Protein AF-A0A7L5XXR2-F1 (afdb_monomer)

Nearest PDB structures (foldseek):
  8e0r-assembly2_B  TM=7.907E-01  e=3.669E-02  Mus musculus
  8e0p-assembly2_B  TM=8.428E-01  e=4.077E-02  Escherichia coli
  8e0p-assembly4_D  TM=8.309E-01  e=7.677E-02  Escherichia coli

Foldseek 3Di:
DDDDDDDDDDDDDPPPPPPPPPVPPPPPPQPQFFPDPVPADWDKDPFFDDDDQWTKIWIWHGGRWKIKIWIWIARDRRRPHTDDIWIKMFTKGWGDADPVDRPDIDMDTDIDTDD

Mean predicted aligned error: 15.01 Å

Secondary structure (DSSP, 8-state):
------PPPP---SSSSSSSSSGGG-------BPPPTTT-EEEE-SS-EEETTEEEEEEEEE-SSEEEEEEEEESSTTS-SEEEEEEEEEEEEEEEE-TT-TT-EEEEEEEEEE-

Radius of gyration: 29.81 Å; Cα contacts (8 Å, |Δi|>4): 187; chains: 1; bounding box: 66×44×91 Å

pLDDT: mean 73.69, std 23.17, range [28.23, 98.5]

Solvent-accessible surface area (backbone atoms only — not comparable to full-atom values): 7156 Å² total; per-residue (Å²): 138,85,86,83,88,83,80,88,77,83,76,97,76,86,81,77,79,75,76,70,69,69,73,74,78,69,84,77,69,80,65,65,45,56,55,60,76,88,68,44,47,76,50,64,55,92,58,46,40,82,60,84,90,32,14,34,38,44,42,37,39,29,52,60,50,37,39,35,37,42,40,37,38,12,72,37,68,84,58,80,45,72,72,51,74,49,44,38,32,35,45,45,36,38,57,61,70,33,96,90,37,92,90,38,61,42,73,49,77,49,81,42,83,49,133

Sequence (115 aa):
MSANLNRPGPGRAAVAAVISAACLLMASAACAEPAPASIAGRWRSVAPEAQGPIFATRDFRIDAKRWRVRYR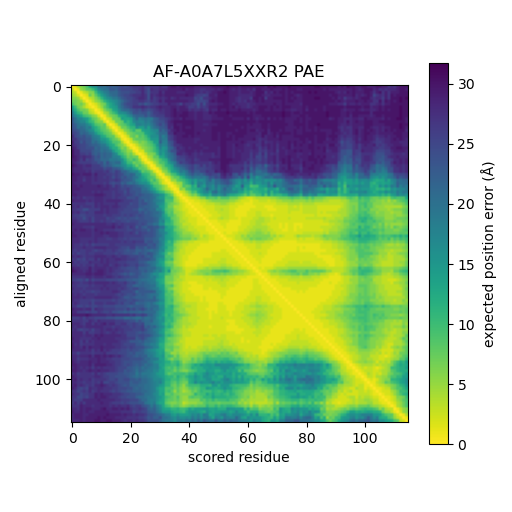AFADAQGATPLFQIDVAGVYRLGGVSPVGPDVREGSFRRWIVG

Structure (mmCIF, N/CA/C/O backbone):
data_AF-A0A7L5XXR2-F1
#
_entry.id   AF-A0A7L5XXR2-F1
#
loop_
_atom_site.group_PDB
_atom_site.id
_atom_site.type_symbol
_atom_site.label_atom_id
_atom_site.label_alt_id
_atom_site.label_comp_id
_atom_site.label_asym_id
_atom_site.label_entity_id
_atom_site.label_seq_id
_atom_site.pdbx_PDB_ins_code
_atom_site.Cartn_x
_atom_site.Cartn_y
_atom_site.Cartn_z
_atom_site.occupancy
_atom_site.B_iso_or_equiv
_atom_site.auth_seq_id
_atom_site.auth_comp_id
_atom_site.auth_asym_id
_atom_site.auth_atom_id
_atom_site.pdbx_PDB_model_num
ATOM 1 N N . MET A 1 1 ? 51.766 33.500 -75.564 1.00 37.25 1 MET A N 1
ATOM 2 C CA . MET A 1 1 ? 52.443 34.094 -74.391 1.00 37.25 1 MET A CA 1
ATOM 3 C C . MET A 1 1 ? 51.538 33.879 -73.183 1.00 37.25 1 MET A C 1
ATOM 5 O O . MET A 1 1 ? 50.332 33.970 -73.364 1.00 37.25 1 MET A O 1
ATOM 9 N N . SER A 1 2 ? 52.127 33.566 -72.024 1.00 31.14 2 SER A N 1
ATOM 10 C CA . SER A 1 2 ? 51.518 33.190 -70.729 1.00 31.14 2 SER A CA 1
ATOM 11 C C . SER A 1 2 ? 51.282 31.693 -70.478 1.00 31.14 2 SER A C 1
ATOM 13 O O . SER A 1 2 ? 50.257 31.117 -70.824 1.00 31.14 2 SER A O 1
ATOM 15 N N . ALA A 1 3 ? 52.256 31.097 -69.787 1.00 28.23 3 ALA A N 1
ATOM 16 C CA . ALA A 1 3 ? 52.026 30.072 -68.774 1.00 28.23 3 ALA A CA 1
ATOM 17 C C . ALA A 1 3 ? 51.585 30.771 -67.469 1.00 28.23 3 ALA A C 1
ATOM 19 O O . ALA A 1 3 ? 52.073 31.868 -67.205 1.00 28.23 3 ALA A O 1
ATOM 20 N N . ASN A 1 4 ? 50.729 30.171 -66.631 1.00 30.83 4 ASN A N 1
ATOM 21 C CA . ASN A 1 4 ? 51.190 29.367 -65.488 1.00 30.83 4 ASN A CA 1
ATOM 22 C C . ASN A 1 4 ? 50.064 28.904 -64.533 1.00 30.83 4 ASN A C 1
ATOM 24 O O . ASN A 1 4 ? 49.153 29.657 -64.213 1.00 30.83 4 ASN A O 1
ATOM 28 N N . LEU A 1 5 ? 50.252 27.668 -64.047 1.00 34.28 5 LEU A N 1
ATOM 29 C CA . LEU A 1 5 ? 49.922 27.086 -62.734 1.00 34.28 5 LEU A CA 1
ATOM 30 C C . LEU A 1 5 ? 48.562 27.379 -62.073 1.00 34.28 5 LEU A C 1
ATOM 32 O O . LEU A 1 5 ? 48.397 28.375 -61.378 1.00 34.28 5 LEU A O 1
ATOM 36 N N . ASN A 1 6 ? 47.702 26.355 -62.030 1.00 32.81 6 ASN A N 1
ATOM 37 C CA . ASN A 1 6 ? 47.077 26.005 -60.753 1.00 32.81 6 ASN A CA 1
ATOM 38 C C . ASN A 1 6 ? 46.894 24.482 -60.625 1.00 32.81 6 ASN A C 1
ATOM 40 O O . ASN A 1 6 ? 46.103 23.868 -61.339 1.00 32.81 6 ASN A O 1
ATOM 44 N N . ARG A 1 7 ? 47.688 23.862 -59.744 1.00 36.47 7 ARG A N 1
ATOM 45 C CA . ARG A 1 7 ? 47.534 22.456 -59.340 1.00 36.47 7 ARG A CA 1
ATOM 46 C C . ARG A 1 7 ? 46.325 22.341 -58.399 1.00 36.47 7 ARG A C 1
ATOM 48 O O . ARG A 1 7 ? 46.217 23.164 -57.493 1.00 36.47 7 ARG A O 1
ATOM 55 N N . PRO A 1 8 ? 45.477 21.308 -58.513 1.00 38.00 8 PRO A N 1
ATOM 56 C CA . PRO A 1 8 ? 44.473 21.025 -57.495 1.00 38.00 8 PRO A CA 1
ATOM 57 C C . PRO A 1 8 ? 45.131 20.457 -56.225 1.00 38.00 8 PRO A C 1
ATOM 59 O O . PRO A 1 8 ? 45.821 19.437 -56.266 1.00 38.00 8 PRO A O 1
ATOM 62 N N . GLY A 1 9 ? 44.919 21.147 -55.100 1.00 33.91 9 GLY A N 1
ATOM 63 C CA . GLY A 1 9 ? 45.211 20.667 -53.747 1.00 33.91 9 GLY A CA 1
ATOM 64 C C . GLY A 1 9 ? 44.147 19.681 -53.237 1.00 33.91 9 GLY A C 1
ATOM 65 O O . GLY A 1 9 ? 43.071 19.561 -53.825 1.00 33.91 9 GLY A O 1
ATOM 66 N N . PRO A 1 10 ? 44.449 18.928 -52.171 1.00 38.75 10 PRO A N 1
ATOM 67 C CA . PRO A 1 10 ? 43.825 17.644 -51.898 1.00 38.75 10 PRO A CA 1
ATOM 68 C C . PRO A 1 10 ? 42.469 17.767 -51.192 1.00 38.75 10 PRO A C 1
ATOM 70 O O . PRO A 1 10 ? 42.302 18.515 -50.238 1.00 38.75 10 PRO A O 1
ATOM 73 N N . GLY A 1 11 ? 41.548 16.887 -51.581 1.00 34.88 11 GLY A N 1
ATOM 74 C CA . GLY A 1 11 ? 41.037 15.924 -50.608 1.00 34.88 11 GLY A CA 1
ATOM 75 C C . GLY A 1 11 ? 39.929 16.386 -49.658 1.00 34.88 11 GLY A C 1
ATOM 76 O O . GLY A 1 11 ? 40.179 16.712 -48.508 1.00 34.88 11 GLY A O 1
ATOM 77 N N . ARG A 1 12 ? 38.678 16.190 -50.088 1.00 46.91 12 ARG A N 1
ATOM 78 C CA . ARG A 1 12 ? 37.711 15.298 -49.401 1.00 46.91 12 ARG A CA 1
ATOM 79 C C . ARG A 1 12 ? 37.349 15.572 -47.922 1.00 46.91 12 ARG A C 1
ATOM 81 O O . ARG A 1 12 ? 36.806 14.673 -47.291 1.00 46.91 12 ARG A O 1
ATOM 88 N N . ALA A 1 13 ? 37.557 16.768 -47.371 1.00 43.53 13 ALA A N 1
ATOM 89 C CA . ALA A 1 13 ? 37.289 17.022 -45.944 1.00 43.53 13 ALA A CA 1
ATOM 90 C C . ALA A 1 13 ? 35.969 17.758 -45.618 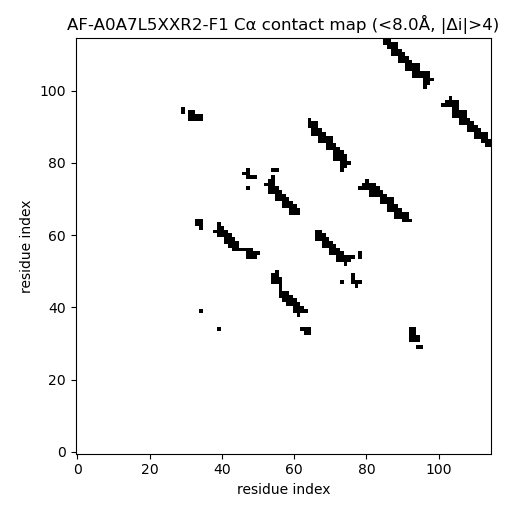1.00 43.53 13 ALA A C 1
ATOM 92 O O . ALA A 1 13 ? 35.628 17.881 -44.447 1.00 43.53 13 ALA A O 1
ATOM 93 N N . ALA A 1 14 ? 35.196 18.231 -46.604 1.00 44.00 14 ALA A N 1
ATOM 94 C CA . ALA A 1 14 ? 34.096 19.175 -46.339 1.00 44.00 14 ALA A CA 1
ATOM 95 C C . ALA A 1 14 ? 32.662 18.632 -46.529 1.00 44.00 14 ALA A C 1
ATOM 97 O O . ALA A 1 14 ? 31.720 19.416 -46.515 1.00 44.00 14 ALA A O 1
ATOM 98 N N . VAL A 1 15 ? 32.460 17.317 -46.702 1.00 44.50 15 VAL A N 1
ATOM 99 C CA . VAL A 1 15 ? 31.110 16.746 -46.964 1.00 44.50 15 VAL A CA 1
ATOM 100 C C . VAL A 1 15 ? 30.647 15.749 -45.884 1.00 44.50 15 VAL A C 1
ATOM 102 O O . VAL A 1 15 ? 29.548 15.216 -45.955 1.00 44.50 15 VAL A O 1
ATOM 105 N N . ALA A 1 16 ? 31.438 15.520 -44.830 1.00 43.91 16 ALA A N 1
ATOM 106 C CA . ALA A 1 16 ? 31.131 14.521 -43.794 1.00 43.91 16 ALA A CA 1
ATOM 107 C C . ALA A 1 16 ? 30.548 15.090 -42.481 1.00 43.91 16 ALA A C 1
ATOM 109 O O . ALA A 1 16 ? 30.308 14.330 -41.549 1.00 43.91 16 ALA A O 1
ATOM 110 N N . ALA A 1 17 ? 30.320 16.404 -42.371 1.00 43.72 17 ALA A N 1
ATOM 111 C CA . ALA A 1 17 ? 30.015 17.035 -41.079 1.00 43.72 17 ALA A CA 1
ATOM 112 C C . ALA A 1 17 ? 28.527 17.348 -40.819 1.00 43.72 17 ALA A C 1
ATOM 114 O O . ALA A 1 17 ? 28.189 17.769 -39.718 1.00 43.72 17 ALA A O 1
ATOM 115 N N . VAL A 1 18 ? 27.623 17.141 -41.786 1.00 42.28 18 VAL A N 1
ATOM 116 C CA . VAL A 1 18 ? 26.207 17.560 -41.644 1.00 42.28 18 VAL A CA 1
ATOM 117 C C . VAL A 1 18 ? 25.250 16.393 -41.344 1.00 42.28 18 VAL A C 1
ATOM 119 O O . VAL A 1 18 ? 24.153 16.612 -40.842 1.00 42.28 18 VAL A O 1
ATOM 122 N N . ILE A 1 19 ? 25.665 15.135 -41.534 1.00 42.12 19 ILE A N 1
ATOM 123 C CA . ILE A 1 19 ? 24.786 13.964 -41.310 1.00 42.12 19 ILE A CA 1
ATOM 124 C C . ILE A 1 19 ? 24.842 13.440 -39.855 1.00 42.12 19 ILE A C 1
ATOM 126 O O . ILE A 1 19 ? 23.982 12.669 -39.441 1.00 42.12 19 ILE A O 1
ATOM 130 N N . SER A 1 20 ? 25.775 13.911 -39.019 1.00 43.53 20 SER A N 1
ATOM 131 C CA . SER A 1 20 ? 25.907 13.435 -37.627 1.00 43.53 20 SER A CA 1
ATOM 132 C C . SER A 1 20 ? 24.986 14.123 -36.609 1.00 43.53 20 SER A C 1
ATOM 134 O O . SER A 1 20 ? 24.842 13.627 -35.495 1.00 43.53 20 SER A O 1
ATOM 136 N N . ALA A 1 21 ? 24.331 15.235 -36.953 1.00 42.47 21 ALA A N 1
ATOM 137 C CA . ALA A 1 21 ? 23.502 15.976 -35.994 1.00 42.47 21 ALA A CA 1
ATOM 138 C C . ALA A 1 21 ? 22.047 15.468 -35.891 1.00 42.47 21 ALA A C 1
ATOM 140 O O . ALA A 1 21 ? 21.352 15.799 -34.934 1.00 42.47 21 ALA A O 1
ATOM 141 N N . ALA A 1 22 ? 21.582 14.632 -36.827 1.00 41.62 22 ALA A N 1
ATOM 142 C CA . ALA A 1 22 ? 20.199 14.140 -36.832 1.00 41.62 22 ALA A CA 1
ATOM 143 C C . ALA A 1 22 ? 19.970 12.905 -35.933 1.00 41.62 22 ALA A C 1
ATOM 145 O O . ALA A 1 22 ? 18.847 12.667 -35.495 1.00 41.62 22 ALA A O 1
ATOM 146 N N . CYS A 1 23 ? 21.019 12.146 -35.588 1.00 37.78 23 CYS A N 1
ATOM 147 C CA . CYS A 1 23 ? 20.893 10.980 -34.700 1.00 37.78 23 CYS A CA 1
ATOM 148 C C . CYS A 1 23 ? 20.820 11.333 -33.204 1.00 37.78 23 CYS A C 1
ATOM 150 O O . CYS A 1 23 ? 20.488 10.473 -32.392 1.00 37.78 23 CYS A O 1
ATOM 152 N N . LEU A 1 24 ? 21.101 12.581 -32.819 1.00 42.34 24 LEU A N 1
ATOM 153 C CA . LEU A 1 24 ? 21.150 12.995 -31.410 1.00 42.34 24 LEU A CA 1
ATOM 154 C C . LEU A 1 24 ? 19.799 13.451 -30.837 1.00 42.34 24 LEU A C 1
ATOM 156 O O . LEU A 1 24 ? 19.698 13.661 -29.633 1.00 42.34 24 LEU A O 1
ATOM 160 N N . LEU A 1 25 ? 18.747 13.557 -31.656 1.00 43.62 25 LEU A N 1
ATOM 161 C CA . LEU A 1 25 ? 17.432 14.046 -31.212 1.00 43.62 25 LEU A CA 1
ATOM 162 C C . LEU A 1 25 ? 16.392 12.945 -30.932 1.00 43.62 25 LEU A C 1
ATOM 164 O O . LEU A 1 25 ? 15.275 13.263 -30.539 1.00 43.62 25 LEU A O 1
ATOM 168 N N . MET A 1 26 ? 16.738 11.659 -31.075 1.00 46.16 26 MET A N 1
ATOM 169 C CA . MET A 1 26 ? 15.779 10.545 -30.920 1.00 46.16 26 MET A CA 1
ATOM 170 C C . MET A 1 26 ? 16.022 9.642 -29.700 1.00 46.16 26 MET A C 1
ATOM 172 O O . MET A 1 26 ? 15.361 8.616 -29.549 1.00 46.16 26 MET A O 1
ATOM 176 N N . ALA A 1 27 ? 16.907 10.020 -28.777 1.00 46.16 27 ALA A N 1
ATOM 177 C CA . ALA A 1 27 ? 17.112 9.284 -27.528 1.00 46.16 27 ALA A CA 1
ATOM 178 C C . ALA A 1 27 ? 16.235 9.838 -26.391 1.00 46.16 27 ALA A C 1
ATOM 180 O O . ALA A 1 27 ? 16.718 10.247 -25.340 1.00 46.16 27 ALA A O 1
ATOM 181 N N . SER A 1 28 ? 14.918 9.867 -26.590 1.00 49.25 28 SER A N 1
ATOM 182 C CA . SER A 1 28 ? 13.973 10.015 -25.473 1.00 49.25 28 SER A CA 1
ATOM 183 C C . SER A 1 28 ? 12.855 8.983 -25.548 1.00 49.25 28 SER A C 1
ATOM 185 O O . SER A 1 28 ? 11.678 9.255 -25.347 1.00 49.25 28 SER A O 1
ATOM 187 N N . ALA A 1 29 ? 13.250 7.738 -25.789 1.00 51.47 29 ALA A N 1
ATOM 188 C CA . ALA A 1 29 ? 12.585 6.625 -25.146 1.00 51.47 29 ALA A CA 1
ATOM 189 C C . ALA A 1 29 ? 13.490 6.210 -23.988 1.00 51.47 29 ALA A C 1
ATOM 191 O O . ALA A 1 29 ? 14.352 5.350 -24.148 1.00 51.47 29 ALA A O 1
ATOM 192 N N . ALA A 1 30 ? 13.321 6.832 -22.817 1.00 49.53 30 ALA A N 1
ATOM 193 C CA . ALA A 1 30 ? 13.695 6.143 -21.592 1.00 49.53 30 ALA A CA 1
ATOM 194 C C . ALA A 1 30 ? 12.863 4.855 -21.590 1.00 49.53 30 ALA A C 1
ATOM 196 O O . ALA A 1 30 ? 11.663 4.876 -21.293 1.00 49.53 30 ALA A O 1
ATOM 197 N N . CYS A 1 31 ? 13.463 3.763 -22.071 1.00 41.94 31 CYS A N 1
ATOM 198 C CA . CYS A 1 31 ? 12.875 2.442 -21.998 1.00 41.94 31 CYS A CA 1
ATOM 199 C C . CYS A 1 31 ? 12.507 2.254 -20.536 1.00 41.94 31 CYS A C 1
ATOM 201 O O . CYS A 1 31 ? 13.365 2.347 -19.666 1.00 41.94 31 CYS A O 1
ATOM 203 N N . ALA A 1 32 ? 11.214 2.087 -20.267 1.00 48.91 32 ALA A N 1
ATOM 204 C CA . ALA A 1 32 ? 10.753 1.742 -18.940 1.00 48.91 32 ALA A CA 1
ATOM 205 C C . ALA A 1 32 ? 11.430 0.423 -18.569 1.00 48.91 32 ALA A C 1
ATOM 207 O O . ALA A 1 32 ? 11.022 -0.636 -19.057 1.00 48.91 32 ALA A O 1
ATOM 208 N N . GLU A 1 33 ? 12.496 0.501 -17.782 1.00 55.81 33 GLU A N 1
ATOM 209 C CA . GLU A 1 33 ? 13.186 -0.688 -17.326 1.00 55.81 33 GLU A CA 1
ATOM 210 C C . GLU A 1 33 ? 12.298 -1.394 -16.298 1.00 55.81 33 GLU A C 1
ATOM 212 O O . GLU A 1 33 ? 11.604 -0.729 -15.514 1.00 55.81 33 GLU A O 1
ATOM 217 N N . PRO A 1 34 ? 12.242 -2.737 -16.344 1.00 53.94 34 PRO A N 1
ATOM 218 C CA . PRO A 1 34 ? 11.493 -3.505 -15.362 1.00 53.94 34 PRO A CA 1
ATOM 219 C C . PRO A 1 34 ? 12.021 -3.217 -13.953 1.00 53.94 34 PRO A C 1
ATOM 221 O O . PRO A 1 34 ? 13.176 -2.806 -13.809 1.00 53.94 34 PRO A O 1
ATO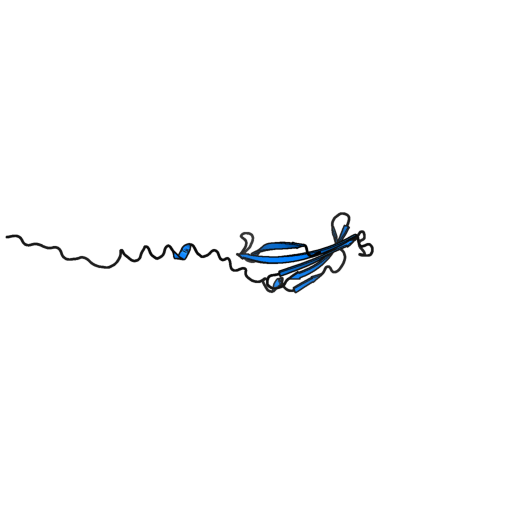M 224 N N . ALA A 1 35 ? 11.204 -3.439 -12.912 1.00 55.78 35 ALA A N 1
ATOM 225 C CA . ALA A 1 35 ? 11.723 -3.371 -11.543 1.00 55.78 35 ALA A CA 1
ATOM 226 C C . ALA A 1 35 ? 13.041 -4.138 -11.431 1.00 55.78 35 ALA A C 1
ATOM 228 O O . ALA A 1 35 ? 13.105 -5.275 -11.918 1.00 55.78 35 ALA A O 1
ATOM 229 N N . PRO A 1 36 ? 14.061 -3.584 -10.746 1.00 60.97 36 PRO A N 1
ATOM 230 C CA . PRO A 1 36 ? 15.130 -4.421 -10.262 1.00 60.97 36 PRO A CA 1
ATOM 231 C C . PRO A 1 36 ? 14.475 -5.546 -9.459 1.00 60.97 36 PRO A C 1
ATOM 233 O O . PRO A 1 36 ? 13.512 -5.322 -8.714 1.00 60.97 36 PRO A O 1
ATOM 236 N N . ALA A 1 37 ? 14.978 -6.767 -9.640 1.00 60.16 37 ALA A N 1
ATOM 237 C CA . ALA A 1 37 ? 14.440 -7.963 -8.995 1.00 60.16 37 ALA A CA 1
ATOM 238 C C . ALA A 1 37 ? 14.281 -7.804 -7.467 1.00 60.16 37 ALA A C 1
ATOM 240 O O . ALA A 1 37 ? 13.495 -8.520 -6.859 1.00 60.16 37 ALA A O 1
ATOM 241 N N . SER A 1 38 ? 14.977 -6.831 -6.867 1.00 68.06 38 SER A N 1
ATOM 242 C CA . SER A 1 38 ? 14.934 -6.477 -5.452 1.00 68.06 38 SER A CA 1
ATOM 243 C C . SER A 1 38 ? 13.578 -5.993 -4.922 1.00 68.06 38 SER A C 1
ATOM 245 O O . SER A 1 38 ? 13.330 -6.178 -3.735 1.00 68.06 38 SER A O 1
ATOM 247 N N . ILE A 1 39 ? 12.695 -5.394 -5.737 1.00 75.62 39 ILE A N 1
ATOM 248 C CA . ILE A 1 39 ? 11.377 -4.915 -5.251 1.00 75.62 39 ILE A CA 1
ATOM 249 C C . ILE A 1 39 ? 10.197 -5.762 -5.732 1.00 75.62 39 ILE A C 1
ATOM 251 O O . ILE A 1 39 ? 9.096 -5.667 -5.178 1.00 75.62 39 ILE A O 1
ATOM 255 N N . ALA A 1 40 ? 10.413 -6.579 -6.765 1.00 86.81 40 ALA A N 1
ATOM 256 C CA . ALA A 1 40 ? 9.395 -7.476 -7.283 1.00 86.81 40 ALA A CA 1
ATOM 257 C C . ALA A 1 40 ? 9.042 -8.535 -6.231 1.00 86.81 40 ALA A C 1
ATOM 259 O O . ALA A 1 40 ? 9.908 -9.090 -5.560 1.00 86.81 40 ALA A O 1
ATOM 260 N N . GLY A 1 41 ? 7.754 -8.827 -6.091 1.00 90.06 41 GLY A N 1
ATOM 261 C CA . GLY A 1 41 ? 7.259 -9.789 -5.121 1.00 90.06 41 GLY A CA 1
ATOM 262 C C . GLY A 1 41 ? 6.040 -9.290 -4.367 1.00 90.06 41 GLY A C 1
ATOM 263 O O . GLY A 1 41 ? 5.292 -8.418 -4.822 1.00 90.06 41 GLY A O 1
ATOM 264 N N . ARG A 1 42 ? 5.813 -9.903 -3.206 1.00 94.25 42 ARG A N 1
ATOM 265 C CA . ARG A 1 42 ? 4.684 -9.603 -2.336 1.00 94.25 42 ARG A CA 1
ATOM 266 C C . ARG A 1 42 ? 5.182 -9.140 -0.980 1.00 94.25 42 ARG A C 1
ATOM 268 O O . ARG A 1 42 ? 5.936 -9.854 -0.329 1.00 94.25 42 ARG A O 1
ATOM 275 N N . TRP A 1 43 ? 4.674 -8.000 -0.539 1.00 93.31 43 TRP A N 1
ATOM 276 C CA . TRP A 1 43 ? 5.024 -7.392 0.738 1.00 93.31 43 TRP A CA 1
ATOM 277 C C . TRP A 1 43 ? 3.752 -7.200 1.540 1.00 93.31 43 TRP A C 1
ATOM 279 O O . TRP A 1 43 ? 2.773 -6.660 1.028 1.00 93.31 43 TRP A O 1
ATOM 289 N N . ARG A 1 44 ? 3.735 -7.662 2.785 1.00 95.56 44 ARG A N 1
ATOM 290 C CA . ARG A 1 44 ? 2.545 -7.592 3.627 1.00 95.56 44 ARG A CA 1
ATOM 291 C C . ARG A 1 44 ? 2.928 -7.112 5.019 1.00 95.56 44 ARG A C 1
ATOM 293 O O . ARG A 1 44 ? 3.887 -7.628 5.583 1.00 95.56 44 ARG A O 1
ATOM 300 N N . SER A 1 45 ? 2.159 -6.170 5.565 1.00 94.25 45 SER A N 1
ATOM 301 C CA . SER A 1 45 ? 2.265 -5.794 6.979 1.00 94.25 45 SER A CA 1
ATOM 302 C C . SER A 1 45 ? 2.108 -7.036 7.861 1.00 94.25 45 SER A C 1
ATOM 304 O O . SER A 1 45 ? 1.194 -7.836 7.655 1.00 94.25 45 SER A O 1
ATOM 306 N N . VAL A 1 46 ? 2.989 -7.192 8.848 1.00 94.50 46 VAL A N 1
ATOM 307 C CA . VAL A 1 46 ? 2.927 -8.309 9.808 1.00 94.50 46 VAL A CA 1
ATOM 308 C C . VAL A 1 46 ? 1.787 -8.103 10.813 1.00 94.50 46 VAL A C 1
ATOM 310 O O . VAL A 1 46 ? 1.133 -9.064 11.205 1.00 94.50 46 VAL A O 1
ATOM 313 N N . ALA A 1 47 ? 1.510 -6.850 11.175 1.00 94.38 47 ALA A N 1
ATOM 314 C CA . ALA A 1 47 ? 0.432 -6.432 12.068 1.00 94.38 47 ALA A CA 1
ATOM 315 C C . ALA A 1 47 ? -0.103 -5.048 11.641 1.00 94.38 47 ALA A C 1
ATOM 317 O O . ALA A 1 47 ? 0.540 -4.387 10.819 1.00 94.38 47 ALA A O 1
ATOM 318 N N . PRO A 1 48 ? -1.263 -4.597 12.154 1.00 97.19 48 PRO A N 1
ATOM 319 C CA . PRO A 1 48 ? -1.729 -3.229 11.948 1.00 97.19 48 PRO A CA 1
ATOM 320 C C . PRO A 1 48 ? -0.734 -2.193 12.491 1.00 97.19 48 PRO A C 1
ATOM 322 O O . PRO A 1 48 ? -0.269 -2.281 13.623 1.00 97.19 48 PRO A O 1
ATOM 325 N N . GLU A 1 49 ? -0.421 -1.192 11.675 1.00 96.81 49 GLU A N 1
ATOM 326 C CA . GLU A 1 49 ? 0.505 -0.106 12.006 1.00 96.81 49 GLU A CA 1
ATOM 327 C C . GLU A 1 49 ? -0.270 1.191 12.256 1.00 96.81 49 GLU A C 1
ATOM 329 O O . GLU A 1 49 ? -1.204 1.503 11.512 1.00 96.81 49 GLU A O 1
ATOM 334 N N . ALA A 1 50 ? 0.133 1.978 13.255 1.00 96.88 50 ALA A N 1
ATOM 335 C CA . ALA A 1 50 ? -0.496 3.265 13.547 1.00 96.88 50 ALA A CA 1
ATOM 336 C C . ALA A 1 50 ? -0.284 4.282 12.404 1.00 96.88 50 ALA A C 1
ATOM 338 O O . ALA A 1 50 ? 0.822 4.470 11.894 1.00 96.88 50 ALA A O 1
ATOM 339 N N . GLN A 1 51 ? -1.361 4.960 12.012 1.00 94.12 51 GLN A N 1
ATOM 340 C CA . GLN A 1 51 ? -1.433 5.975 10.957 1.00 94.12 51 GLN A CA 1
ATOM 341 C C . GLN A 1 51 ? -2.296 7.143 11.452 1.00 94.12 51 GLN A C 1
ATOM 343 O O . GLN A 1 51 ? -3.413 7.364 10.985 1.00 94.12 51 GLN A O 1
ATOM 348 N N . GLY A 1 52 ? -1.795 7.877 12.447 1.00 93.31 52 GLY A N 1
ATOM 349 C CA . GLY A 1 52 ? -2.574 8.918 13.117 1.00 93.31 52 GLY A CA 1
ATOM 350 C C . GLY A 1 52 ? -3.729 8.304 13.921 1.00 93.31 52 GLY A C 1
ATOM 351 O O . GLY A 1 52 ? -3.452 7.489 14.799 1.00 93.31 52 GLY A O 1
ATOM 352 N N . PRO A 1 53 ? -5.001 8.660 13.651 1.00 94.75 53 PRO A N 1
ATOM 353 C CA . PRO A 1 53 ? -6.143 8.171 14.426 1.00 94.75 53 PRO A CA 1
ATOM 354 C C . PRO A 1 53 ? -6.599 6.749 14.055 1.00 94.75 53 PRO A C 1
ATOM 356 O O . PRO A 1 53 ? -7.552 6.252 14.644 1.00 94.75 53 PRO A O 1
ATOM 359 N N . ILE A 1 54 ? -5.974 6.112 13.060 1.00 97.44 54 ILE A N 1
ATOM 360 C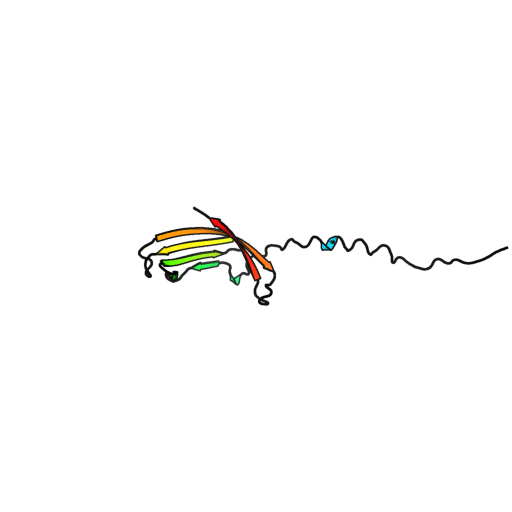 CA . ILE A 1 54 ? -6.342 4.773 12.583 1.00 97.44 54 ILE A CA 1
ATOM 361 C C . ILE A 1 54 ? -5.143 3.828 12.610 1.00 97.44 54 ILE A C 1
ATOM 363 O O . ILE A 1 54 ? -3.990 4.257 12.683 1.00 97.44 54 ILE A O 1
ATOM 367 N N . PHE A 1 55 ? -5.419 2.538 12.460 1.00 98.31 55 PHE A N 1
ATOM 368 C CA . PHE A 1 55 ? -4.420 1.502 12.224 1.00 98.31 55 PHE A CA 1
ATOM 369 C C . PHE A 1 55 ? -4.600 0.918 10.828 1.00 98.31 55 PHE A C 1
ATOM 371 O O . PHE A 1 55 ? -5.719 0.858 10.319 1.00 98.31 55 PHE A O 1
ATOM 378 N N . ALA A 1 56 ? -3.517 0.488 10.184 1.00 97.88 56 ALA A N 1
ATOM 379 C CA . ALA A 1 56 ? -3.592 -0.001 8.815 1.00 97.88 56 ALA A CA 1
ATOM 380 C C . ALA A 1 56 ? -2.714 -1.215 8.537 1.00 97.88 56 ALA A C 1
ATOM 382 O O . ALA A 1 56 ? -1.607 -1.337 9.052 1.00 97.88 56 ALA A O 1
ATOM 383 N N . THR A 1 57 ? -3.186 -2.075 7.635 1.00 98.19 57 THR A N 1
ATOM 384 C CA . THR A 1 57 ? -2.357 -3.106 6.994 1.00 98.19 57 THR A CA 1
ATOM 385 C C . THR A 1 57 ? -2.298 -2.867 5.493 1.00 98.19 57 THR A C 1
ATOM 387 O O . THR A 1 57 ? -3.263 -2.388 4.886 1.00 98.19 57 THR A O 1
ATOM 390 N N . ARG A 1 58 ? -1.161 -3.213 4.882 1.00 97.56 58 ARG A N 1
ATOM 391 C CA . ARG A 1 58 ? -0.964 -3.158 3.429 1.00 97.56 58 ARG A CA 1
ATOM 392 C C . ARG A 1 58 ? -0.535 -4.520 2.904 1.00 97.56 58 ARG A C 1
ATOM 394 O O . ARG A 1 58 ? 0.278 -5.197 3.525 1.00 97.56 58 ARG A O 1
ATOM 401 N N . ASP A 1 59 ? -1.061 -4.906 1.749 1.00 97.00 59 ASP A N 1
ATOM 402 C CA . ASP A 1 59 ? -0.617 -6.070 0.972 1.00 97.00 59 ASP A CA 1
ATOM 403 C C . ASP A 1 59 ? -0.266 -5.592 -0.437 1.00 97.00 59 ASP A C 1
ATOM 405 O O . ASP A 1 59 ? -1.152 -5.353 -1.262 1.00 97.00 59 ASP A O 1
ATOM 409 N N . PHE A 1 60 ? 1.026 -5.382 -0.675 1.00 94.81 60 PHE A N 1
ATOM 410 C CA . PHE A 1 60 ? 1.573 -4.984 -1.960 1.00 94.81 60 PHE A CA 1
ATOM 411 C C . PHE A 1 60 ? 1.910 -6.201 -2.810 1.00 94.81 60 PHE A C 1
ATOM 413 O O . PHE A 1 60 ? 2.479 -7.185 -2.336 1.00 94.81 60 PHE A O 1
ATOM 420 N N . ARG A 1 61 ? 1.639 -6.085 -4.106 1.00 94.75 61 ARG A N 1
ATOM 421 C CA . ARG A 1 61 ? 2.191 -6.949 -5.147 1.00 94.75 61 ARG A CA 1
ATOM 422 C C . ARG A 1 61 ? 2.836 -6.073 -6.199 1.00 94.75 61 ARG A C 1
ATOM 424 O O . ARG A 1 61 ? 2.164 -5.203 -6.746 1.00 94.75 61 ARG A O 1
ATOM 431 N N . ILE A 1 62 ? 4.110 -6.313 -6.469 1.00 90.81 62 ILE A N 1
ATOM 432 C CA . ILE A 1 62 ? 4.878 -5.614 -7.495 1.00 90.81 62 ILE A CA 1
ATOM 433 C C . ILE A 1 62 ? 5.411 -6.677 -8.450 1.00 90.81 62 ILE A C 1
ATOM 435 O O . ILE A 1 62 ? 6.095 -7.607 -8.031 1.00 90.81 62 ILE A O 1
ATOM 439 N N . ASP A 1 63 ? 5.067 -6.557 -9.725 1.00 87.75 63 ASP A N 1
ATOM 440 C CA . ASP A 1 63 ? 5.670 -7.340 -10.803 1.00 87.75 63 ASP A CA 1
ATOM 441 C C . ASP A 1 63 ? 6.561 -6.435 -11.661 1.00 87.75 63 ASP A C 1
ATOM 443 O O . ASP A 1 63 ? 6.803 -5.286 -11.303 1.00 87.75 63 ASP A O 1
ATOM 447 N N . ALA A 1 64 ? 7.060 -6.929 -12.794 1.00 82.44 64 ALA A N 1
ATOM 448 C CA . ALA A 1 64 ? 8.008 -6.208 -13.641 1.00 82.44 64 ALA A CA 1
ATOM 449 C C . ALA A 1 64 ? 7.539 -4.819 -14.119 1.00 82.44 64 ALA A C 1
ATOM 451 O O . ALA A 1 64 ? 8.390 -4.001 -14.460 1.00 82.44 64 ALA A O 1
ATOM 452 N N . LYS A 1 65 ? 6.228 -4.536 -14.194 1.00 83.88 65 LYS A N 1
ATOM 453 C CA . LYS A 1 65 ? 5.713 -3.234 -14.685 1.00 83.88 65 LYS A CA 1
ATOM 454 C C . LYS A 1 65 ? 4.483 -2.718 -13.943 1.00 83.88 65 LYS A C 1
ATOM 456 O O . LYS A 1 65 ? 4.041 -1.593 -14.195 1.00 83.88 65 LYS A O 1
ATOM 461 N N . ARG A 1 66 ? 3.879 -3.528 -13.078 1.00 88.81 66 ARG A N 1
ATOM 462 C CA . ARG A 1 66 ? 2.639 -3.208 -12.379 1.00 88.81 66 ARG A CA 1
ATOM 463 C C . ARG A 1 66 ? 2.812 -3.328 -10.883 1.00 88.81 66 ARG A C 1
ATOM 465 O O . ARG A 1 66 ? 3.647 -4.068 -10.371 1.00 88.81 66 ARG A O 1
ATOM 472 N N . TRP A 1 67 ? 1.960 -2.596 -10.193 1.00 91.31 67 TRP A N 1
ATOM 473 C CA . TRP A 1 67 ? 1.839 -2.664 -8.755 1.00 91.31 67 TRP A CA 1
ATOM 474 C C . TRP A 1 67 ? 0.363 -2.730 -8.371 1.00 91.31 67 TRP A C 1
ATOM 476 O O . TRP A 1 67 ? -0.515 -2.238 -9.084 1.00 91.31 67 TRP A O 1
ATOM 486 N N . ARG A 1 68 ? 0.089 -3.348 -7.231 1.00 94.19 68 ARG A N 1
ATOM 487 C CA . ARG A 1 68 ? -1.197 -3.311 -6.542 1.00 94.19 68 ARG A CA 1
ATOM 488 C C . ARG A 1 68 ? -0.939 -3.204 -5.054 1.00 94.19 68 ARG A C 1
ATOM 490 O O . ARG A 1 68 ? -0.020 -3.841 -4.554 1.00 94.19 68 ARG A O 1
ATOM 497 N N . VAL A 1 69 ? -1.789 -2.471 -4.355 1.00 95.38 69 VAL A N 1
ATOM 498 C CA . VAL A 1 69 ? -1.893 -2.499 -2.903 1.00 95.38 69 VAL A CA 1
ATOM 499 C C . VAL A 1 69 ? -3.338 -2.749 -2.511 1.00 95.38 69 VAL A C 1
ATOM 501 O O . VAL A 1 69 ? -4.252 -2.112 -3.034 1.00 95.38 69 VAL A O 1
ATOM 504 N N . ARG A 1 70 ? -3.536 -3.664 -1.568 1.00 97.19 70 ARG A N 1
ATOM 505 C CA . ARG A 1 70 ? -4.743 -3.687 -0.749 1.00 97.19 70 ARG A CA 1
ATOM 506 C C . ARG A 1 70 ? -4.436 -2.986 0.558 1.00 97.19 70 ARG A C 1
ATOM 508 O O . ARG A 1 70 ? -3.579 -3.449 1.308 1.00 97.19 70 ARG A O 1
ATOM 515 N N . TYR A 1 71 ? -5.129 -1.890 0.812 1.00 96.56 71 TYR A N 1
ATOM 516 C CA . TYR A 1 71 ? -5.040 -1.131 2.049 1.00 96.56 71 TYR A CA 1
ATOM 517 C C . TYR A 1 71 ? -6.291 -1.390 2.883 1.00 96.56 71 TYR A C 1
ATOM 519 O O . TYR A 1 71 ? -7.403 -1.290 2.367 1.00 96.56 71 TYR A O 1
ATOM 527 N N . ARG A 1 72 ? -6.120 -1.727 4.161 1.00 98.12 72 ARG A N 1
ATOM 528 C CA . ARG A 1 72 ? -7.221 -1.893 5.120 1.00 98.12 72 ARG A CA 1
ATOM 529 C C . ARG A 1 72 ? -6.988 -0.982 6.308 1.00 98.12 72 ARG A C 1
ATOM 531 O O . ARG A 1 72 ? -5.915 -1.066 6.901 1.00 98.12 72 ARG A O 1
ATOM 538 N N . ALA A 1 73 ? -7.983 -0.166 6.635 1.00 98.00 73 ALA A N 1
ATOM 539 C CA . ALA A 1 73 ? -8.001 0.695 7.809 1.00 98.00 73 ALA A CA 1
ATOM 540 C C . ALA A 1 73 ? -8.850 0.081 8.925 1.00 98.00 73 ALA A C 1
ATOM 542 O O . ALA A 1 73 ? -9.898 -0.511 8.656 1.00 98.00 73 ALA A O 1
ATOM 543 N N . PHE A 1 74 ? -8.421 0.289 10.164 1.00 98.50 74 PHE A N 1
ATOM 544 C CA . PHE A 1 74 ? -9.057 -0.193 11.383 1.00 98.50 74 PHE A CA 1
ATOM 545 C C . PHE A 1 74 ? -9.096 0.909 12.444 1.00 98.50 74 PHE A C 1
ATOM 547 O O . PHE A 1 74 ? -8.236 1.792 12.457 1.00 98.50 74 PHE A O 1
ATOM 554 N N . ALA A 1 75 ? -10.078 0.836 13.342 1.00 98.06 75 ALA A N 1
ATOM 555 C CA . ALA A 1 75 ? -10.186 1.739 14.489 1.00 98.06 75 ALA A CA 1
ATOM 556 C C . ALA A 1 75 ? -9.298 1.317 15.677 1.00 98.06 75 ALA A C 1
ATOM 558 O O . ALA A 1 75 ? -9.095 2.106 16.594 1.00 98.06 75 ALA A O 1
ATOM 559 N N . ASP A 1 76 ? -8.768 0.090 15.666 1.00 97.94 76 ASP A N 1
ATOM 560 C CA . ASP A 1 76 ? -7.980 -0.490 16.757 1.00 97.94 76 ASP A CA 1
ATOM 561 C C . ASP A 1 76 ? -6.697 -1.177 16.267 1.00 97.94 76 ASP A C 1
ATOM 563 O O . ASP A 1 76 ? -6.561 -1.546 15.096 1.00 97.94 76 ASP A O 1
ATOM 567 N N . ALA A 1 77 ? -5.748 -1.346 17.190 1.00 96.75 77 ALA A N 1
ATOM 568 C CA . ALA A 1 77 ? -4.424 -1.904 16.922 1.00 96.75 77 ALA A CA 1
ATOM 569 C C . ALA A 1 77 ? -4.441 -3.414 16.635 1.00 96.75 77 ALA A C 1
ATOM 571 O O . ALA A 1 77 ? -3.491 -3.950 16.066 1.00 96.75 77 ALA A O 1
ATOM 572 N N . GLN A 1 78 ? -5.507 -4.108 17.030 1.00 97.06 78 GLN A N 1
ATOM 573 C CA . GLN A 1 78 ? -5.688 -5.543 16.840 1.00 97.06 78 GLN A CA 1
ATOM 574 C C . GLN A 1 78 ? -6.234 -5.870 15.442 1.00 97.06 78 GLN A C 1
ATOM 576 O O . GLN A 1 78 ? -6.173 -7.020 15.010 1.00 97.06 78 GLN A O 1
ATOM 581 N N . GLY A 1 79 ? -6.738 -4.868 14.716 1.00 95.88 79 GLY A N 1
ATOM 582 C CA . GLY A 1 79 ? -7.366 -5.042 13.411 1.00 95.88 79 GLY A CA 1
ATOM 583 C C . GLY A 1 79 ? -8.768 -5.652 13.495 1.00 95.88 79 GLY A C 1
ATOM 584 O O . GLY A 1 79 ? -9.212 -6.281 12.534 1.00 95.88 79 GLY A O 1
ATOM 585 N N . ALA A 1 80 ? -9.453 -5.505 14.633 1.00 97.38 80 ALA A N 1
ATOM 586 C CA . ALA A 1 80 ? -10.755 -6.119 14.886 1.00 97.38 80 ALA A CA 1
ATOM 587 C C . ALA A 1 80 ? -11.929 -5.285 14.347 1.00 97.38 80 ALA A C 1
ATOM 589 O O . ALA A 1 80 ? -12.937 -5.844 13.917 1.00 97.38 80 ALA A O 1
ATOM 590 N N . THR A 1 81 ? -11.790 -3.961 14.327 1.00 97.94 81 THR A N 1
ATOM 591 C CA . THR A 1 81 ? -12.834 -3.010 13.925 1.00 97.94 81 THR A CA 1
ATOM 592 C C . THR A 1 81 ? -12.477 -2.403 12.568 1.00 97.94 81 THR A C 1
ATOM 594 O O . THR A 1 81 ? -11.768 -1.392 12.520 1.00 97.94 81 THR A O 1
ATOM 597 N N . PRO A 1 82 ? -12.900 -3.009 11.441 1.00 97.75 82 PRO A N 1
ATOM 598 C CA . PRO A 1 82 ? -12.598 -2.482 10.116 1.00 97.75 82 PRO A CA 1
ATOM 599 C C . PRO A 1 82 ? -13.342 -1.166 9.873 1.00 97.75 82 PRO A C 1
ATOM 601 O O . PRO A 1 82 ? -14.523 -1.040 10.180 1.00 97.75 82 PRO A O 1
ATOM 604 N N . LEU A 1 83 ? -12.649 -0.200 9.274 1.00 97.62 83 LEU A N 1
ATOM 605 C CA . LEU A 1 83 ? -13.232 1.069 8.840 1.00 97.62 83 LEU A CA 1
ATOM 606 C C . LEU A 1 83 ? -13.527 1.039 7.342 1.00 97.62 83 LEU A C 1
ATOM 608 O O . LEU A 1 83 ? -14.657 1.254 6.918 1.00 97.62 83 LEU A O 1
ATOM 612 N N . PHE A 1 84 ? -12.508 0.753 6.532 1.00 96.94 84 PHE A N 1
ATOM 613 C CA . PHE A 1 84 ? -12.647 0.645 5.084 1.00 96.94 84 PHE A CA 1
ATOM 614 C C . PHE A 1 84 ? -11.500 -0.162 4.466 1.00 96.94 84 PHE A C 1
ATOM 616 O O . PHE A 1 84 ? -10.439 -0.356 5.069 1.00 96.94 84 PHE A O 1
ATOM 623 N N . GLN A 1 85 ? -11.708 -0.600 3.225 1.00 96.75 85 GLN A N 1
ATOM 624 C CA . GLN A 1 85 ? -10.684 -1.202 2.378 1.00 96.75 85 GLN A CA 1
ATOM 625 C C . GLN A 1 85 ? -10.617 -0.450 1.051 1.00 96.75 85 GLN A C 1
ATOM 627 O O . GLN A 1 85 ? -11.646 -0.053 0.511 1.00 96.75 85 GLN A O 1
ATOM 632 N N . ILE A 1 86 ? -9.406 -0.283 0.523 1.00 94.62 86 ILE A N 1
ATOM 633 C CA . ILE A 1 86 ? -9.182 0.234 -0.827 1.00 94.62 86 ILE A CA 1
ATOM 634 C C . ILE A 1 86 ? -8.213 -0.699 -1.544 1.00 94.62 86 ILE A C 1
ATOM 636 O O . ILE A 1 86 ? -7.150 -1.036 -1.014 1.00 94.62 86 ILE A O 1
ATOM 640 N N . ASP A 1 87 ? -8.562 -1.079 -2.767 1.00 94.81 87 ASP A N 1
ATOM 641 C CA . ASP A 1 87 ? -7.664 -1.748 -3.695 1.00 94.81 87 ASP A CA 1
ATOM 642 C C . ASP A 1 87 ? -7.205 -0.724 -4.753 1.00 94.81 87 ASP A C 1
ATOM 644 O O . ASP A 1 87 ? -7.983 -0.183 -5.538 1.00 94.81 87 ASP A O 1
ATOM 648 N N . VAL A 1 88 ? -5.910 -0.410 -4.767 1.00 92.94 88 VAL A N 1
ATOM 649 C CA . VAL A 1 88 ? -5.315 0.501 -5.758 1.00 92.94 88 VAL A CA 1
ATOM 650 C C . VAL A 1 88 ? -4.306 -0.281 -6.570 1.00 92.94 88 VAL A C 1
ATOM 652 O O . VAL A 1 88 ? -3.525 -1.057 -6.023 1.00 92.94 88 VAL A O 1
ATOM 655 N N . ALA A 1 89 ? -4.311 -0.095 -7.881 1.00 93.38 89 ALA A N 1
ATOM 656 C CA . ALA A 1 89 ? -3.346 -0.736 -8.755 1.00 93.38 89 ALA A CA 1
ATOM 657 C C . ALA A 1 89 ? -2.884 0.224 -9.838 1.00 93.38 89 ALA A C 1
ATOM 659 O O . ALA A 1 89 ? -3.476 1.275 -10.059 1.00 93.38 89 ALA A O 1
ATOM 660 N N . GLY A 1 90 ? -1.823 -0.134 -10.539 1.00 90.75 90 GLY A N 1
ATOM 661 C CA . GLY A 1 90 ? -1.358 0.685 -11.633 1.00 90.75 90 GLY A CA 1
ATOM 662 C C . GLY A 1 90 ? -0.119 0.141 -12.299 1.00 90.75 90 GLY A C 1
ATOM 663 O O . GLY A 1 90 ? 0.330 -0.975 -12.039 1.00 90.75 90 GLY A O 1
ATOM 664 N N . VAL A 1 91 ? 0.426 0.971 -13.175 1.00 88.50 91 VAL A N 1
ATOM 665 C CA . VAL A 1 91 ? 1.717 0.742 -13.813 1.00 88.50 91 VAL A CA 1
ATOM 666 C C . VAL A 1 91 ? 2.754 1.640 -13.159 1.00 88.50 91 VAL A C 1
ATOM 668 O O . VAL A 1 91 ? 2.437 2.746 -12.708 1.00 88.50 91 VAL A O 1
ATOM 671 N N . TYR A 1 92 ? 3.996 1.183 -13.131 1.00 83.19 92 TYR A N 1
ATOM 672 C CA . TYR A 1 92 ? 5.124 2.036 -12.789 1.00 83.19 92 TYR A CA 1
ATOM 673 C C . TYR A 1 92 ? 6.191 1.962 -13.877 1.00 83.19 92 TYR A C 1
ATOM 675 O O . TYR A 1 92 ? 6.203 1.054 -14.712 1.00 83.19 92 TYR A O 1
ATOM 683 N N . ARG A 1 93 ? 7.062 2.967 -13.899 1.00 81.25 93 ARG A N 1
ATOM 684 C CA . ARG A 1 93 ? 8.268 2.979 -14.727 1.00 81.25 93 ARG A CA 1
ATOM 685 C C . ARG A 1 93 ? 9.427 3.443 -13.875 1.00 81.25 93 ARG A C 1
ATOM 687 O O . ARG A 1 93 ? 9.288 4.451 -13.180 1.00 81.25 93 ARG A O 1
ATOM 694 N N . LEU A 1 94 ? 10.544 2.738 -13.972 1.00 78.38 94 LEU A N 1
ATOM 695 C CA . LEU A 1 94 ? 11.798 3.189 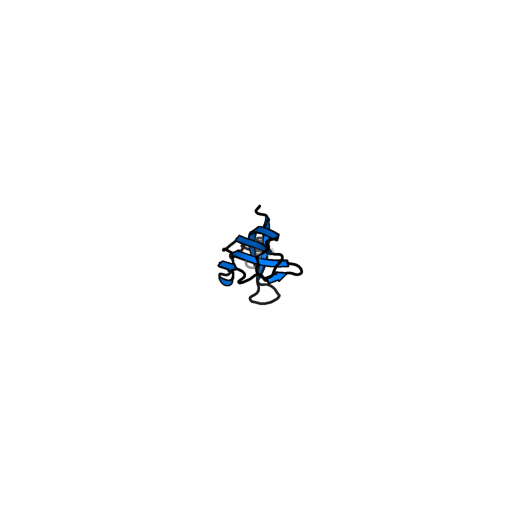-13.392 1.00 78.38 94 LEU A CA 1
ATOM 696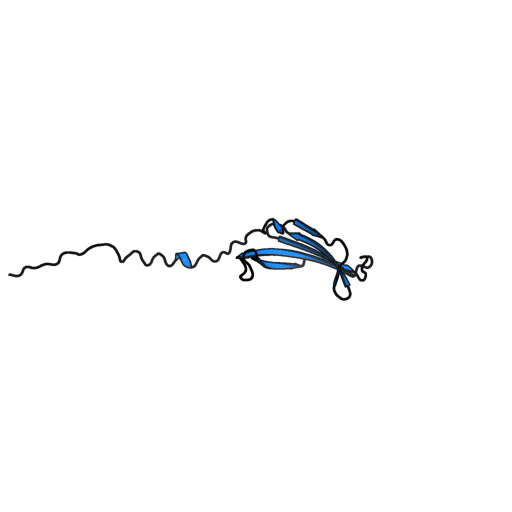 C C . LEU A 1 94 ? 12.567 4.001 -14.427 1.00 78.38 94 LEU A C 1
ATOM 698 O O . LEU A 1 94 ? 12.696 3.596 -15.583 1.00 78.38 94 LEU A O 1
ATOM 702 N N . GLY A 1 95 ? 12.997 5.184 -14.008 1.00 74.25 95 GLY A N 1
ATOM 703 C CA . GLY A 1 95 ? 13.860 6.081 -14.757 1.00 74.25 95 GLY A CA 1
ATOM 704 C C . GLY A 1 95 ? 15.335 5.778 -14.511 1.00 74.25 95 GLY A C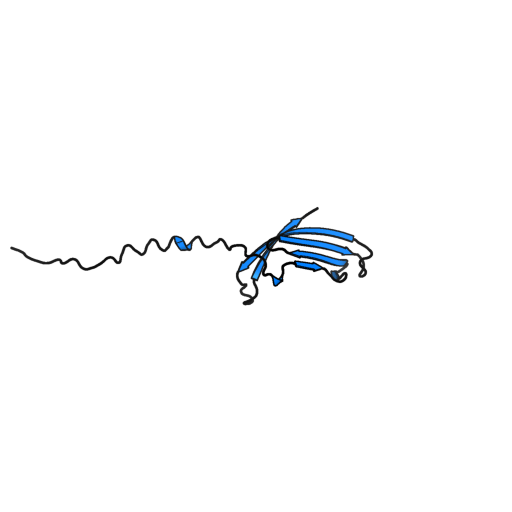 1
ATOM 705 O O . GLY A 1 95 ? 15.699 4.708 -14.020 1.00 74.25 95 GLY A O 1
ATOM 706 N N . GLY A 1 96 ? 16.199 6.721 -14.878 1.00 76.25 96 GLY A N 1
ATOM 707 C CA . GLY A 1 96 ? 17.640 6.610 -14.656 1.00 76.25 96 GLY A CA 1
ATOM 708 C C . GLY A 1 96 ? 18.041 6.640 -13.178 1.00 76.25 96 GLY A C 1
ATOM 709 O O . GLY A 1 96 ? 17.200 6.703 -12.276 1.00 76.25 96 GLY A O 1
ATOM 710 N N . VAL A 1 97 ? 19.354 6.592 -12.956 1.00 79.25 97 VAL A N 1
ATOM 711 C CA . VAL A 1 97 ? 19.963 6.808 -11.640 1.00 79.25 97 VAL A CA 1
ATOM 712 C C . VAL A 1 97 ? 19.589 8.202 -11.134 1.00 79.25 97 VAL A C 1
ATOM 714 O O . VAL A 1 97 ? 19.595 9.176 -11.888 1.00 79.25 97 VAL A O 1
ATOM 717 N N . SER A 1 98 ? 19.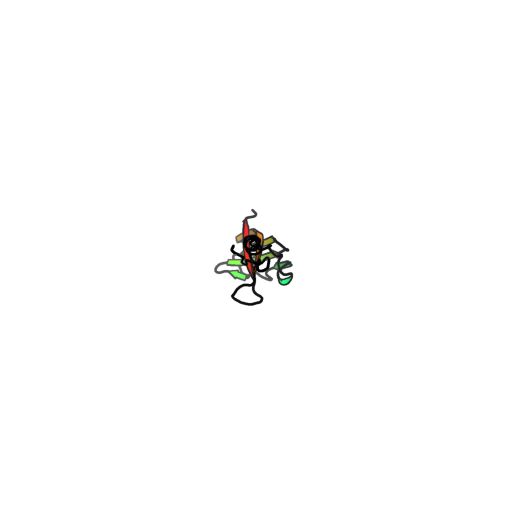223 8.277 -9.862 1.00 78.62 98 SER A N 1
ATOM 718 C CA . SER A 1 98 ? 18.873 9.511 -9.179 1.00 78.62 98 SER A CA 1
ATOM 719 C C . SER A 1 98 ? 20.141 10.275 -8.787 1.00 78.62 98 SER A C 1
ATOM 721 O O . SER A 1 98 ? 21.124 9.660 -8.369 1.00 78.62 98 SER A O 1
ATOM 723 N N . PRO A 1 99 ? 20.141 11.618 -8.841 1.00 81.44 99 PRO A N 1
ATOM 724 C CA . PRO A 1 99 ? 21.274 12.417 -8.377 1.00 81.44 99 PRO A CA 1
ATOM 725 C C . PRO A 1 99 ? 21.535 12.292 -6.865 1.00 81.44 99 PRO A C 1
ATOM 727 O O . PRO A 1 99 ? 22.580 12.736 -6.399 1.00 81.44 99 PRO A O 1
ATOM 730 N N . VAL A 1 100 ? 20.613 11.701 -6.092 1.00 82.69 100 VAL A N 1
ATOM 731 C CA . VAL A 1 100 ? 20.761 11.541 -4.634 1.00 82.69 100 VAL A CA 1
ATOM 732 C C . VAL A 1 100 ? 21.648 10.358 -4.229 1.00 82.69 100 VAL A C 1
ATOM 734 O O . VAL A 1 100 ? 22.032 10.265 -3.066 1.00 82.69 100 VAL A O 1
ATOM 737 N N . GLY A 1 101 ? 21.984 9.453 -5.155 1.00 78.31 101 GLY A N 1
ATOM 738 C CA . GLY A 1 101 ? 22.893 8.343 -4.876 1.00 78.31 101 GLY A CA 1
ATOM 739 C C . GLY A 1 101 ? 23.043 7.359 -6.043 1.00 78.31 101 GLY A C 1
ATOM 740 O O . GLY A 1 101 ? 22.105 7.185 -6.819 1.00 78.31 101 GLY A O 1
ATOM 741 N N . PRO A 1 102 ? 24.200 6.681 -6.157 1.00 72.12 102 PRO A N 1
ATOM 742 C CA . PRO A 1 102 ? 24.544 5.842 -7.311 1.00 72.12 102 PRO A CA 1
ATOM 743 C C . PRO A 1 102 ? 23.633 4.617 -7.501 1.00 72.12 102 PRO A C 1
ATOM 745 O O . PRO A 1 102 ? 23.441 4.181 -8.633 1.00 72.12 102 PRO A O 1
ATOM 748 N N . ASP A 1 103 ? 23.022 4.111 -6.426 1.00 75.81 103 ASP A N 1
ATOM 749 C CA . ASP A 1 103 ? 22.129 2.940 -6.453 1.00 75.81 103 ASP A CA 1
ATOM 750 C C . ASP A 1 103 ? 20.642 3.306 -6.321 1.00 75.81 103 ASP A C 1
ATOM 752 O O . ASP A 1 103 ? 19.777 2.442 -6.156 1.00 75.81 103 ASP A O 1
ATOM 756 N N . VAL A 1 104 ? 20.318 4.599 -6.380 1.00 77.56 104 VAL A N 1
ATOM 757 C CA . VAL A 1 104 ? 18.942 5.087 -6.288 1.00 77.56 104 VAL A CA 1
ATOM 758 C C . VAL A 1 104 ? 18.411 5.306 -7.693 1.00 77.56 104 VAL A C 1
ATOM 760 O O . VAL A 1 104 ? 19.092 5.872 -8.541 1.00 77.56 104 VAL A O 1
ATOM 763 N N . ARG A 1 105 ? 17.178 4.876 -7.960 1.00 79.56 105 ARG A N 1
ATOM 764 C CA . ARG A 1 105 ? 16.503 5.114 -9.241 1.00 79.56 105 ARG A CA 1
ATOM 765 C C . ARG A 1 105 ? 15.205 5.860 -9.029 1.00 79.56 105 ARG A C 1
ATOM 767 O O . ARG A 1 105 ? 14.467 5.567 -8.092 1.00 79.56 105 ARG A O 1
ATOM 774 N N . GLU A 1 106 ? 14.904 6.771 -9.944 1.00 80.69 106 GLU A N 1
ATOM 775 C CA . GLU A 1 106 ? 13.628 7.480 -9.929 1.00 80.69 106 GLU A CA 1
ATOM 776 C C . GLU A 1 106 ? 12.488 6.549 -10.352 1.00 80.69 106 GLU A C 1
ATOM 778 O O . GLU A 1 106 ? 12.585 5.836 -11.352 1.00 80.69 106 GLU A O 1
ATOM 783 N N . GLY A 1 107 ? 11.386 6.556 -9.606 1.00 78.88 107 GLY A N 1
ATOM 784 C CA . GLY A 1 107 ? 10.207 5.741 -9.891 1.00 78.88 107 GLY A CA 1
ATOM 785 C C . GLY A 1 107 ? 8.983 6.606 -10.153 1.00 78.88 107 GLY A C 1
ATOM 786 O O . GLY A 1 107 ? 8.603 7.426 -9.324 1.00 78.88 107 GLY A O 1
ATOM 787 N N . SER A 1 108 ? 8.317 6.395 -11.288 1.00 78.88 108 SER A N 1
ATOM 788 C CA . SER A 1 108 ? 7.023 7.024 -11.577 1.00 78.88 108 SER A CA 1
ATOM 789 C C . SER A 1 108 ? 5.897 6.008 -11.409 1.00 78.88 108 SER A C 1
ATOM 791 O O . SER A 1 108 ? 5.874 4.981 -12.086 1.00 78.88 108 SER A O 1
ATOM 793 N N . PHE A 1 109 ? 4.948 6.296 -10.517 1.00 80.25 109 PHE A N 1
ATOM 794 C CA . PHE A 1 109 ? 3.832 5.407 -10.188 1.00 80.25 109 PHE A CA 1
ATOM 795 C C . PHE A 1 109 ? 2.520 6.052 -10.629 1.00 80.25 109 PHE A C 1
ATOM 797 O O . PHE A 1 109 ? 2.081 7.051 -10.062 1.00 80.25 109 PHE A O 1
ATOM 804 N N . ARG A 1 110 ? 1.875 5.491 -11.656 1.00 77.44 110 ARG A N 1
ATOM 805 C CA . ARG A 1 110 ? 0.544 5.945 -12.084 1.00 77.44 110 ARG A CA 1
ATOM 806 C C . ARG A 1 110 ? -0.508 5.085 -11.407 1.00 77.44 110 ARG A C 1
ATOM 808 O O . ARG A 1 110 ? -0.443 3.863 -11.513 1.00 77.44 110 ARG A O 1
ATOM 815 N N . ARG A 1 111 ? -1.469 5.716 -10.725 1.00 75.38 111 ARG A N 1
ATOM 816 C CA . ARG A 1 111 ? -2.569 5.012 -10.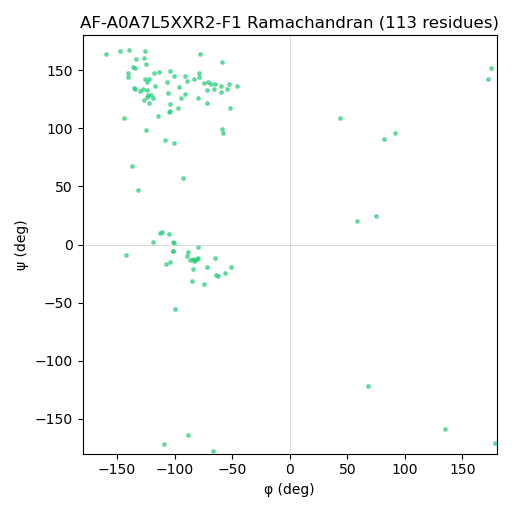051 1.00 75.38 111 ARG A CA 1
ATOM 817 C C . ARG A 1 111 ? -3.784 4.855 -10.955 1.00 75.38 111 ARG A C 1
ATOM 819 O O . ARG A 1 111 ? -4.145 5.792 -11.665 1.00 75.38 111 ARG A O 1
ATOM 826 N N . TRP A 1 112 ? -4.466 3.732 -10.795 1.00 71.06 112 TRP A N 1
ATOM 827 C CA . TRP A 1 112 ? -5.860 3.496 -11.147 1.00 71.06 112 TRP A CA 1
ATOM 828 C C . TRP A 1 112 ? -6.578 3.024 -9.875 1.00 71.06 112 TRP A C 1
ATOM 830 O O . TRP A 1 112 ? -6.064 2.181 -9.135 1.00 71.06 112 TRP A O 1
ATOM 840 N N . ILE A 1 113 ? -7.746 3.593 -9.585 1.00 62.50 113 ILE A N 1
ATOM 841 C CA . ILE A 1 113 ? -8.587 3.102 -8.488 1.00 62.50 113 ILE A CA 1
ATOM 842 C C . ILE A 1 113 ? -9.330 1.881 -9.022 1.00 62.50 113 ILE A C 1
ATOM 844 O O . ILE A 1 113 ? -9.959 1.971 -10.076 1.00 62.50 113 ILE A O 1
ATOM 848 N N . VAL A 1 114 ? -9.223 0.750 -8.329 1.00 58.38 114 VAL A N 1
ATOM 849 C CA . VAL A 1 114 ? -9.994 -0.451 -8.650 1.00 58.38 114 VAL A CA 1
ATOM 850 C C . VAL A 1 114 ? -11.086 -0.541 -7.589 1.00 58.38 114 VAL A C 1
ATOM 852 O O . VAL A 1 114 ? -10.772 -0.632 -6.406 1.00 58.38 114 VAL A O 1
ATOM 855 N N . GLY A 1 115 ? -12.339 -0.379 -8.022 1.00 49.88 115 GLY A N 1
ATOM 856 C CA . GLY A 1 115 ? -13.522 -0.459 -7.159 1.00 49.88 115 GLY A CA 1
ATOM 857 C C . GLY A 1 115 ? -13.753 -1.857 -6.609 1.00 49.88 115 GLY A C 1
ATOM 858 O O . GLY A 1 115 ? -13.373 -2.829 -7.304 1.00 49.88 115 GLY A O 1
#